Protein AF-A0A2K9RNA0-F1 (afdb_monomer_lite)

Sequence (40 aa):
MVREKITASTRTLQWKCVESRTDSKRLYYGRFILSPLIKG

Secondary structure (DSSP, 8-state):
--HHHHHHHHS--EEEEEEEEEEETTEEEEEEEEESPPP-

Foldseek 3Di:
DVVVVVVQVVPPFDKDFPDWDDPDPPDTDTDIDTPPDDDD

Organism: Galium odoratum (NCBI:txid35899)

Radius of gyration: 14.79 Å; chains: 1; bounding box: 28×12×40 Å

Structure (mmCIF, N/CA/C/O backbone):
data_AF-A0A2K9RNA0-F1
#
_entry.id   AF-A0A2K9RNA0-F1
#
loop_
_atom_site.group_PDB
_atom_site.id
_atom_site.type_symbol
_atom_site.label_atom_id
_atom_site.label_alt_id
_atom_site.label_comp_id
_atom_site.label_asym_id
_atom_site.label_entity_id
_atom_site.label_seq_id
_atom_site.pdbx_PDB_ins_code
_atom_site.Cartn_x
_atom_site.Cartn_y
_atom_site.Cartn_z
_atom_site.occupancy
_atom_site.B_iso_or_equiv
_atom_site.auth_seq_id
_atom_site.auth_comp_id
_atom_site.auth_asym_id
_a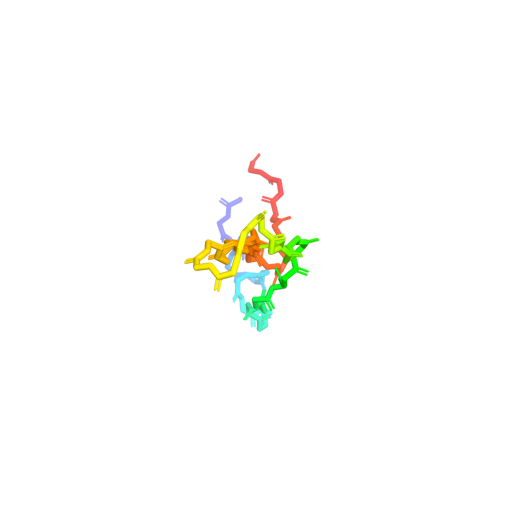tom_site.auth_atom_id
_atom_site.pdbx_PDB_model_num
ATOM 1 N N . MET A 1 1 ? -17.661 1.734 20.730 1.00 58.66 1 MET A N 1
ATOM 2 C CA . MET A 1 1 ? -16.812 1.782 19.518 1.00 58.66 1 MET A CA 1
ATOM 3 C C . MET A 1 1 ? -15.436 2.371 19.844 1.00 58.66 1 MET A C 1
ATOM 5 O O . MET A 1 1 ? -15.199 3.548 19.646 1.00 58.66 1 MET A O 1
ATOM 9 N N . VAL A 1 2 ? -14.535 1.565 20.407 1.00 49.91 2 VAL A N 1
ATOM 10 C CA . VAL A 1 2 ? -13.088 1.879 20.499 1.00 49.91 2 VAL A CA 1
ATOM 11 C C . VAL A 1 2 ? -12.318 0.571 20.690 1.00 49.91 2 VAL A C 1
ATOM 13 O O . VAL A 1 2 ? -11.304 0.347 20.045 1.00 49.91 2 VAL A O 1
ATOM 16 N N . ARG A 1 3 ? -12.898 -0.366 21.459 1.00 52.00 3 ARG A N 1
ATOM 17 C CA . ARG A 1 3 ? -12.352 -1.712 21.676 1.00 52.00 3 ARG A CA 1
ATOM 18 C C . ARG A 1 3 ? -12.393 -2.595 20.425 1.00 52.00 3 ARG A C 1
ATOM 20 O O . ARG A 1 3 ? -11.375 -3.184 20.121 1.00 52.00 3 ARG A O 1
ATOM 27 N N . GLU A 1 4 ? -13.472 -2.605 19.634 1.00 55.38 4 GLU A N 1
ATOM 28 C CA . GLU A 1 4 ? -13.514 -3.379 18.372 1.00 55.38 4 GLU A CA 1
ATOM 29 C C . GLU A 1 4 ? -12.494 -2.903 17.322 1.00 55.38 4 GLU A C 1
ATOM 31 O O . GLU A 1 4 ? -11.863 -3.727 16.661 1.00 55.38 4 GLU A O 1
ATOM 36 N N . LYS A 1 5 ? -12.274 -1.580 17.211 1.00 54.69 5 LYS A N 1
ATOM 37 C CA . LYS A 1 5 ? -11.227 -0.997 16.347 1.00 54.69 5 LYS A CA 1
ATOM 38 C C . LYS A 1 5 ? -9.828 -1.429 16.804 1.00 54.69 5 LYS A C 1
ATOM 40 O O . LYS A 1 5 ? -8.986 -1.736 15.965 1.00 54.69 5 LYS A O 1
ATOM 45 N N . ILE A 1 6 ? -9.595 -1.525 18.118 1.00 55.19 6 ILE A N 1
ATOM 46 C CA . ILE A 1 6 ? -8.334 -2.030 18.679 1.00 55.19 6 ILE A CA 1
ATOM 47 C C . ILE A 1 6 ? -8.213 -3.543 18.471 1.00 55.19 6 ILE A C 1
ATOM 49 O O . ILE A 1 6 ? -7.168 -3.972 18.008 1.00 55.19 6 ILE A O 1
ATOM 53 N N . THR A 1 7 ? -9.255 -4.346 18.721 1.00 56.53 7 THR A N 1
ATOM 54 C CA . THR A 1 7 ? -9.238 -5.816 18.570 1.00 56.53 7 THR A CA 1
ATOM 55 C C . THR A 1 7 ? -8.957 -6.259 17.132 1.00 56.53 7 THR A C 1
ATOM 57 O O . THR A 1 7 ? -8.224 -7.221 16.911 1.00 56.53 7 THR A O 1
ATOM 60 N N . ALA A 1 8 ? -9.474 -5.540 16.133 1.00 56.38 8 ALA A N 1
ATOM 61 C CA . ALA A 1 8 ? -9.139 -5.808 14.736 1.00 56.38 8 ALA A CA 1
ATOM 62 C C . ALA A 1 8 ? -7.810 -5.166 14.279 1.00 56.38 8 ALA A C 1
ATOM 64 O O . ALA A 1 8 ? -7.200 -5.697 13.360 1.00 56.38 8 ALA A O 1
ATOM 65 N N . SER A 1 9 ? -7.303 -4.131 14.964 1.00 58.19 9 SER A N 1
ATOM 66 C CA . SER A 1 9 ? -5.896 -3.686 14.869 1.00 58.19 9 SER A CA 1
ATOM 67 C C . SER A 1 9 ? -4.917 -4.660 15.557 1.00 58.19 9 SER A C 1
ATOM 69 O O . SER A 1 9 ? -3.754 -4.753 15.176 1.00 58.19 9 SER A O 1
ATOM 71 N N . THR A 1 10 ? -5.384 -5.441 16.543 1.00 57.91 10 THR A N 1
ATOM 72 C CA . THR A 1 10 ? -4.579 -6.487 17.206 1.00 57.91 10 THR A CA 1
ATOM 73 C C . THR A 1 10 ? -4.453 -7.742 16.345 1.00 57.91 10 THR A C 1
ATOM 75 O O . THR A 1 10 ? -3.541 -8.539 16.555 1.00 57.91 10 THR A O 1
ATOM 78 N N . ARG A 1 11 ? -5.347 -7.933 15.361 1.00 67.12 11 ARG A N 1
ATOM 79 C CA . ARG A 1 11 ? -5.114 -8.888 14.273 1.00 67.12 11 ARG A CA 1
ATOM 80 C C . ARG A 1 11 ? -3.981 -8.337 13.423 1.00 67.12 11 ARG A C 1
ATOM 82 O O . ARG A 1 11 ? -4.019 -7.175 13.039 1.00 67.12 11 ARG A O 1
ATOM 89 N N . THR A 1 12 ? -2.981 -9.172 13.159 1.00 68.56 12 THR A N 1
ATOM 90 C CA . THR A 1 12 ? -1.748 -8.799 12.463 1.00 68.56 12 THR A CA 1
ATOM 91 C C . THR A 1 12 ? -2.080 -7.982 11.216 1.00 68.56 12 THR A C 1
ATOM 93 O O . THR A 1 12 ? -2.674 -8.506 10.275 1.00 68.56 12 THR A O 1
ATOM 96 N 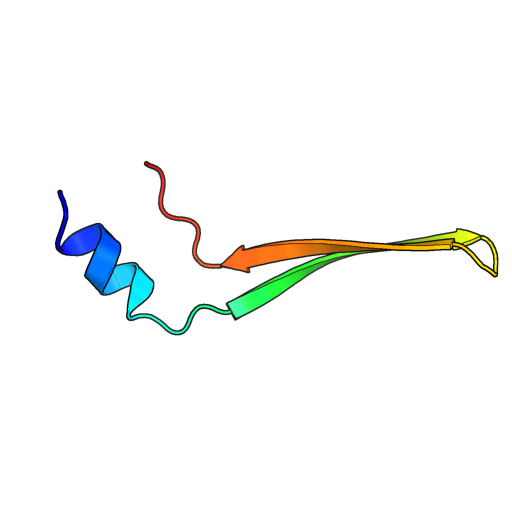N . LEU A 1 13 ? -1.746 -6.690 11.231 1.00 73.88 13 LEU A N 1
ATOM 97 C CA . LEU A 1 13 ? -1.927 -5.818 10.077 1.00 73.88 13 LEU A CA 1
ATOM 98 C C . LEU A 1 13 ? -1.038 -6.349 8.954 1.00 73.88 13 LEU A C 1
ATOM 100 O O . LEU A 1 13 ? 0.181 -6.428 9.102 1.00 73.88 13 LEU A O 1
ATOM 104 N N . GLN A 1 14 ? -1.653 -6.753 7.848 1.00 76.62 14 GLN A N 1
ATOM 105 C CA . GLN A 1 14 ? -0.942 -7.292 6.698 1.00 76.62 14 GLN A CA 1
ATOM 106 C C . GLN A 1 14 ? -0.957 -6.278 5.562 1.00 76.62 14 GLN A C 1
ATOM 108 O O . GLN A 1 14 ? -2.004 -5.740 5.190 1.00 76.62 14 GLN A O 1
ATOM 113 N N . TRP A 1 15 ? 0.216 -6.046 4.979 1.00 81.12 15 TRP A N 1
ATOM 114 C CA . TRP A 1 15 ? 0.330 -5.337 3.714 1.00 81.12 15 TRP A CA 1
ATOM 115 C C . TRP A 1 15 ? -0.109 -6.261 2.586 1.00 81.12 15 TRP A C 1
ATOM 117 O O . TRP A 1 15 ? 0.501 -7.303 2.353 1.00 81.12 15 TRP A O 1
ATOM 127 N N . LYS A 1 16 ? -1.160 -5.872 1.867 1.00 82.56 16 LYS A N 1
ATOM 128 C CA . LYS A 1 16 ? -1.626 -6.586 0.681 1.00 82.56 16 LYS A CA 1
ATOM 129 C C . LYS A 1 16 ? -1.334 -5.749 -0.559 1.00 82.56 16 LYS A C 1
ATOM 131 O O . LYS A 1 16 ? -1.824 -4.626 -0.678 1.00 82.56 16 LYS A O 1
ATOM 136 N N . CYS A 1 17 ? -0.548 -6.296 -1.484 1.00 84.06 17 CYS A N 1
ATOM 137 C CA . CYS A 1 17 ? -0.397 -5.724 -2.820 1.00 84.06 17 CYS A CA 1
ATOM 138 C C . CYS A 1 17 ? -1.693 -5.977 -3.601 1.00 84.06 17 CYS A C 1
ATOM 140 O O . CYS A 1 17 ? -2.114 -7.125 -3.739 1.00 84.06 17 CYS A O 1
ATOM 142 N N . VAL A 1 18 ? -2.360 -4.912 -4.039 1.00 83.94 18 VAL A N 1
ATOM 143 C CA . VAL A 1 18 ? -3.619 -4.992 -4.800 1.00 83.94 18 VAL A CA 1
ATOM 144 C C . VAL A 1 18 ? -3.355 -4.820 -6.282 1.00 83.94 18 VAL A C 1
ATOM 146 O O . VAL A 1 18 ? -3.991 -5.466 -7.107 1.00 83.94 18 VAL A O 1
ATOM 149 N N . GLU A 1 19 ? -2.408 -3.954 -6.614 1.00 84.88 19 GLU A N 1
ATOM 150 C CA . GLU A 1 19 ? -2.029 -3.708 -7.989 1.00 84.88 19 GLU A CA 1
ATOM 151 C C . GLU A 1 19 ? -0.524 -3.501 -8.040 1.00 84.88 19 GLU A C 1
ATOM 153 O O . GLU A 1 19 ? 0.015 -2.685 -7.298 1.00 84.88 19 GLU A O 1
ATOM 158 N N . SER A 1 20 ? 0.159 -4.242 -8.899 1.00 83.75 20 SER A N 1
ATOM 159 C CA . SER A 1 20 ? 1.536 -3.966 -9.282 1.00 83.75 20 SER A CA 1
ATOM 160 C C . SER A 1 20 ? 1.528 -3.710 -10.780 1.00 83.75 20 SER A C 1
ATOM 162 O O . SER A 1 20 ? 1.206 -4.590 -11.577 1.00 83.75 20 SER A O 1
ATOM 164 N N . ARG A 1 21 ? 1.809 -2.469 -11.177 1.00 84.00 21 ARG A N 1
ATOM 165 C CA . ARG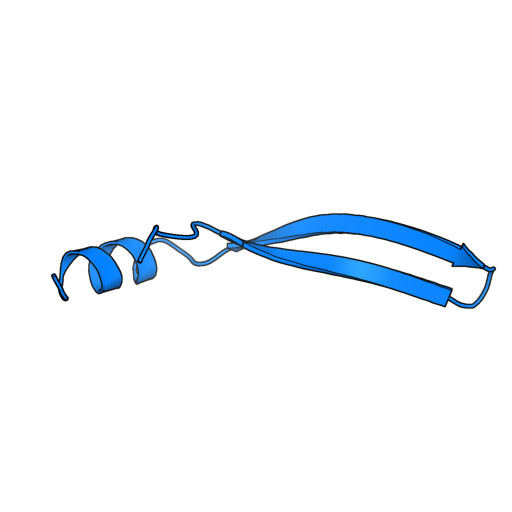 A 1 21 ? 1.845 -2.080 -12.585 1.00 84.00 21 ARG A CA 1
ATOM 166 C C . ARG A 1 21 ? 3.251 -1.654 -12.948 1.00 84.00 21 ARG A C 1
ATOM 168 O O . ARG A 1 21 ? 3.901 -0.878 -12.250 1.00 84.00 21 ARG A O 1
ATOM 175 N N . THR A 1 22 ? 3.695 -2.189 -14.074 1.00 82.81 22 THR A N 1
ATOM 176 C CA . THR A 1 22 ? 4.899 -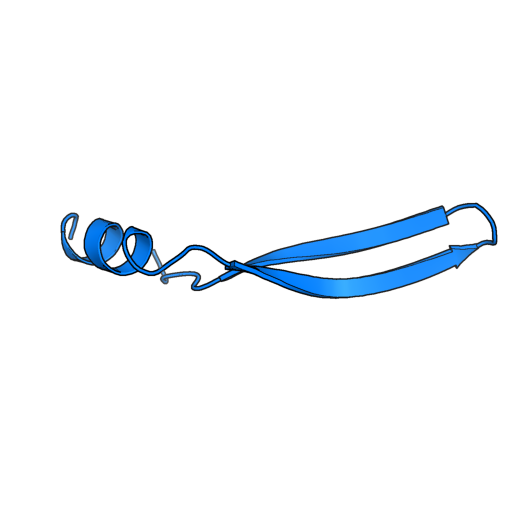1.737 -14.759 1.00 82.81 22 THR A CA 1
ATOM 177 C C . THR A 1 22 ? 4.422 -0.972 -15.975 1.00 82.81 22 THR A C 1
ATOM 179 O O . THR A 1 22 ? 3.978 -1.579 -16.944 1.00 82.81 22 THR A O 1
ATOM 182 N N . ASP A 1 23 ? 4.425 0.351 -15.881 1.00 78.06 23 ASP A N 1
ATOM 183 C CA . ASP A 1 23 ? 3.950 1.223 -16.957 1.00 78.06 23 ASP A CA 1
ATOM 184 C C . ASP A 1 23 ? 5.033 1.415 -18.030 1.00 78.06 23 ASP A C 1
ATOM 186 O O . ASP A 1 23 ? 4.772 1.393 -19.229 1.00 78.06 23 ASP A O 1
ATOM 190 N N . SER A 1 24 ? 6.295 1.496 -17.606 1.00 80.56 24 SER A N 1
ATOM 191 C CA . SER A 1 24 ? 7.449 1.590 -18.498 1.00 80.56 24 SER A CA 1
ATOM 192 C C . SER A 1 24 ? 8.666 0.929 -17.858 1.00 80.56 24 SER A C 1
ATOM 194 O O . SER A 1 24 ? 8.677 0.682 -16.653 1.00 80.56 24 SER A O 1
ATOM 196 N N . LYS A 1 25 ? 9.744 0.710 -18.629 1.00 77.81 25 LYS A N 1
ATOM 197 C CA . LYS A 1 25 ? 11.013 0.115 -18.146 1.00 77.81 25 LYS A CA 1
ATOM 198 C C . LYS A 1 25 ? 11.557 0.767 -16.863 1.00 77.81 25 LYS A C 1
ATOM 200 O O . LYS A 1 25 ? 12.374 0.155 -16.182 1.00 77.81 25 LYS A O 1
ATOM 205 N N . ARG A 1 26 ? 11.148 2.007 -16.564 1.00 81.12 26 ARG A N 1
ATOM 206 C CA . ARG A 1 26 ? 11.591 2.802 -15.407 1.00 81.12 26 ARG A CA 1
ATOM 207 C C . ARG A 1 26 ? 10.477 3.207 -14.436 1.00 81.12 26 ARG A C 1
ATOM 209 O O . ARG A 1 26 ? 10.793 3.781 -13.402 1.00 81.12 26 ARG A O 1
ATOM 216 N N . LEU A 1 27 ? 9.207 2.938 -14.744 1.00 77.00 27 LEU A N 1
ATOM 217 C CA . LEU A 1 27 ? 8.077 3.327 -13.896 1.00 77.00 27 LEU A CA 1
ATOM 218 C C . LEU A 1 27 ? 7.353 2.082 -13.400 1.00 77.00 27 LEU A C 1
ATOM 220 O O . LEU A 1 27 ? 6.521 1.495 -14.094 1.00 77.00 27 LEU A O 1
ATOM 224 N N . TYR A 1 28 ? 7.699 1.714 -12.170 1.00 84.06 28 TYR A N 1
ATOM 225 C CA . TYR A 1 28 ? 7.022 0.696 -11.386 1.00 84.06 28 TYR A CA 1
ATOM 226 C C . TYR A 1 28 ? 6.270 1.406 -10.274 1.00 84.06 28 TYR A C 1
ATOM 228 O O . TYR A 1 28 ? 6.880 2.082 -9.445 1.00 84.06 28 TYR A O 1
ATOM 236 N N . TYR A 1 29 ? 4.953 1.251 -10.246 1.00 82.62 29 TYR A N 1
ATOM 237 C CA . TYR A 1 29 ? 4.165 1.677 -9.102 1.00 82.62 29 TYR A CA 1
ATOM 238 C C . TYR A 1 29 ? 3.253 0.542 -8.662 1.00 82.62 29 TYR A C 1
ATOM 240 O O . TYR A 1 29 ? 2.742 -0.249 -9.458 1.00 82.62 29 TYR A O 1
ATOM 248 N N . GLY A 1 30 ? 3.096 0.440 -7.348 1.00 86.81 30 GLY A N 1
ATOM 249 C CA . GLY A 1 30 ? 2.247 -0.551 -6.721 1.00 86.81 30 GLY A CA 1
ATOM 250 C C . GLY A 1 30 ? 1.235 0.125 -5.816 1.00 86.81 30 GLY A C 1
ATOM 251 O O . GLY A 1 30 ? 1.566 1.057 -5.084 1.00 86.81 30 GLY A O 1
ATOM 252 N N . ARG A 1 31 ? -0.002 -0.357 -5.845 1.00 86.12 31 ARG A N 1
ATOM 253 C CA . ARG A 1 31 ? -1.044 0.013 -4.899 1.00 86.12 31 ARG A CA 1
ATOM 254 C C . ARG A 1 31 ? -1.092 -1.040 -3.802 1.00 86.12 31 ARG A C 1
ATOM 256 O O . ARG A 1 31 ? -1.425 -2.201 -4.050 1.00 86.12 31 ARG A O 1
ATOM 263 N N . PHE A 1 32 ? -0.776 -0.621 -2.585 1.00 84.69 32 PHE A N 1
ATOM 264 C CA . PHE A 1 32 ? -0.830 -1.462 -1.395 1.00 84.69 32 PHE A CA 1
ATOM 265 C 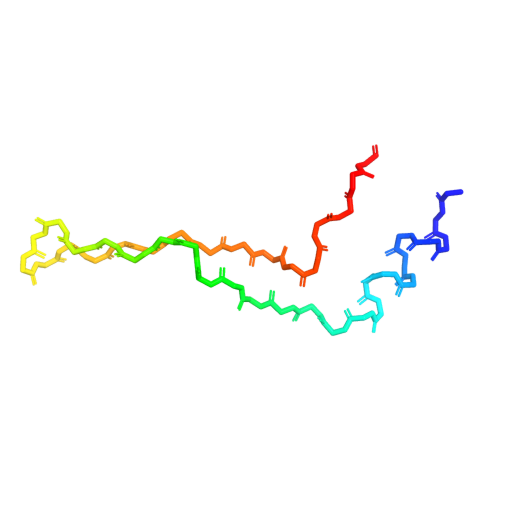C . PHE A 1 32 ? -1.960 -0.997 -0.486 1.00 84.69 32 PHE A C 1
ATOM 267 O O . PHE A 1 32 ? -2.229 0.200 -0.380 1.00 84.69 32 PHE A O 1
ATOM 274 N N . ILE A 1 33 ? -2.619 -1.948 0.168 1.00 82.62 33 ILE A N 1
ATOM 275 C CA . ILE A 1 33 ? -3.609 -1.667 1.204 1.00 82.62 33 ILE A CA 1
ATOM 276 C C . ILE A 1 33 ? -3.204 -2.358 2.497 1.00 82.62 33 ILE A C 1
ATOM 278 O O . ILE A 1 33 ? -2.655 -3.463 2.490 1.00 82.62 33 ILE A O 1
ATOM 282 N N . LEU A 1 34 ? -3.517 -1.707 3.607 1.00 80.25 34 LEU A N 1
ATOM 283 C CA . LEU A 1 34 ? -3.433 -2.309 4.924 1.00 80.25 34 LEU A CA 1
ATOM 284 C C . LEU A 1 34 ? -4.695 -3.150 5.128 1.00 80.25 34 LEU A C 1
ATOM 286 O O . LEU A 1 34 ? -5.797 -2.623 5.032 1.00 80.25 34 LEU A O 1
ATOM 290 N N . SER A 1 35 ? -4.563 -4.450 5.358 1.00 75.88 35 SER A N 1
ATOM 291 C CA . SER A 1 35 ? -5.698 -5.348 5.574 1.00 75.88 35 SER A CA 1
ATOM 292 C C . SER A 1 35 ? -5.607 -5.971 6.966 1.00 75.88 35 SER A C 1
ATOM 294 O O . SER A 1 35 ? -4.515 -6.388 7.358 1.00 75.88 35 SER A O 1
ATOM 296 N N . PRO A 1 36 ? -6.728 -6.097 7.700 1.00 72.12 36 PRO A N 1
ATOM 297 C CA . PRO A 1 36 ? -8.109 -5.786 7.300 1.00 72.12 36 PRO A CA 1
ATOM 298 C C . PRO A 1 36 ? -8.501 -4.305 7.492 1.00 72.12 36 PRO A C 1
ATOM 300 O O . PRO A 1 36 ? -8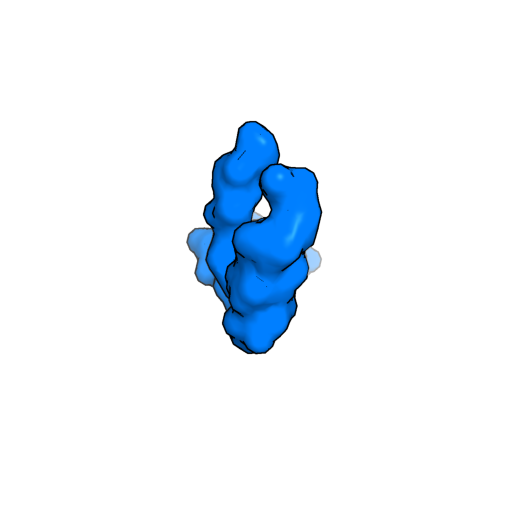.259 -3.724 8.545 1.00 72.12 36 PRO A O 1
ATOM 303 N N . LEU A 1 37 ? -9.168 -3.704 6.495 1.00 69.50 37 LEU A N 1
ATOM 304 C CA . LEU A 1 37 ? -9.794 -2.380 6.630 1.00 69.50 37 LEU A CA 1
ATOM 305 C C . LEU A 1 37 ? -11.159 -2.529 7.311 1.00 69.50 37 LEU A C 1
ATOM 307 O O . LEU A 1 37 ? -12.061 -3.165 6.768 1.00 69.50 37 LEU A O 1
ATOM 311 N N . ILE A 1 38 ? -11.321 -1.938 8.491 1.00 65.19 38 ILE A N 1
ATOM 312 C CA . ILE A 1 38 ? -12.603 -1.914 9.204 1.00 65.19 38 ILE A CA 1
ATOM 313 C C . ILE A 1 38 ? -13.359 -0.661 8.764 1.00 65.19 38 ILE A C 1
ATOM 315 O O . ILE A 1 38 ? -12.801 0.438 8.781 1.00 65.19 38 ILE A O 1
ATOM 319 N N . LYS A 1 39 ? -14.625 -0.820 8.375 1.00 60.28 39 LYS A N 1
ATOM 320 C CA . LYS A 1 39 ? -15.505 0.296 8.012 1.00 60.28 39 LYS A CA 1
ATOM 321 C C . LYS A 1 39 ? -15.702 1.195 9.246 1.00 60.28 39 LYS A C 1
ATOM 323 O O . LYS A 1 39 ? -15.974 0.686 10.332 1.00 60.28 39 LYS A O 1
ATOM 328 N N . GLY A 1 40 ? -15.441 2.492 9.073 1.00 60.66 40 GLY A N 1
ATOM 329 C CA . GLY A 1 40 ? -15.366 3.493 10.142 1.00 60.66 40 GLY A CA 1
ATOM 330 C C . GLY A 1 40 ? -16.696 3.826 10.777 1.00 60.66 40 GLY A C 1
ATOM 331 O O . GLY A 1 40 ? -17.693 3.879 10.025 1.00 60.66 40 GLY A O 1
#

pLDDT: mean 72.34, std 11.73, range [49.91, 86.81]